Protein AF-A0ABD2NVE6-F1 (afdb_monomer)

Secondary structure (DSSP, 8-state):
-HHHHHHHHTTT-HHHHHHHHHHHHHHHHHHHHHHHHHHHHHHHHHHTTT-HHHHHHHHHHHHT----------B-TTS-B---GGG----

Radius of gyration: 24.0 Å; Cα contacts (8 Å, |Δi|>4): 36; chains: 1; bounding box: 63×33×50 Å

Organism: NCBI:txid559131

Sequence (91 aa):
MQLMNERHLLKNVPDRYKEVDTIIRSKIKEAKVKWTQEQCDKAERLHRPHDLFNFHKKVKEITSTGRKTSITMIKNEQGNPILEPDKLKRI

pLDDT: mean 80.55, std 14.4, range [42.66, 96.12]

Solvent-accessible surface area (backbone atoms only — not comparable to full-atom values): 5510 Å² total; per-residue (Å²): 113,67,66,62,56,50,37,63,73,26,70,90,39,68,67,65,26,50,53,43,50,50,54,51,52,50,52,52,50,51,52,51,52,52,52,51,49,57,51,50,55,53,33,54,60,32,47,71,80,65,37,58,67,63,22,51,52,45,49,41,64,74,68,52,72,71,62,80,72,71,75,78,72,56,54,48,100,86,70,47,73,67,87,62,81,92,71,72,78,84,128

Structure (mmCIF, N/CA/C/O backbone):
data_AF-A0ABD2NVE6-F1
#
_entry.id   AF-A0ABD2NVE6-F1
#
loop_
_atom_site.group_PDB
_atom_site.id
_atom_site.type_symbol
_atom_site.label_atom_id
_atom_site.label_alt_id
_atom_site.label_comp_id
_atom_site.label_asym_id
_atom_site.label_entity_id
_atom_site.label_seq_id
_atom_site.pdbx_PDB_ins_code
_atom_site.Cartn_x
_atom_site.Cartn_y
_atom_site.Cartn_z
_atom_site.occupancy
_atom_site.B_iso_or_equiv
_atom_site.auth_seq_id
_atom_site.auth_comp_id
_atom_site.auth_asym_id
_atom_site.auth_atom_id
_atom_site.pdbx_PDB_model_num
ATOM 1 N N . MET A 1 1 ? -16.111 7.692 1.610 1.00 62.59 1 MET A N 1
ATOM 2 C CA . MET A 1 1 ? -15.916 8.164 3.002 1.00 62.59 1 MET A CA 1
ATOM 3 C C . MET A 1 1 ? -16.819 7.492 4.042 1.00 62.59 1 MET A C 1
ATOM 5 O O . MET A 1 1 ? -16.472 7.551 5.211 1.00 62.59 1 MET A O 1
ATOM 9 N N . GLN A 1 2 ? -17.913 6.816 3.666 1.00 86.31 2 GLN A N 1
ATOM 10 C CA . GLN A 1 2 ? -18.889 6.249 4.617 1.00 86.31 2 GLN A CA 1
ATOM 11 C C . GLN A 1 2 ? -18.278 5.340 5.704 1.00 86.31 2 GLN A C 1
ATOM 13 O O . GLN A 1 2 ? -18.481 5.609 6.881 1.00 86.31 2 GLN A O 1
ATOM 18 N N . LEU A 1 3 ? -17.434 4.368 5.337 1.00 86.50 3 LEU A N 1
ATOM 19 C CA . LEU A 1 3 ? -16.812 3.441 6.301 1.00 86.50 3 LEU A CA 1
ATOM 20 C C . LEU A 1 3 ? -15.895 4.126 7.331 1.00 86.50 3 LEU A C 1
ATOM 22 O O . LEU A 1 3 ? -15.812 3.693 8.475 1.00 86.50 3 LEU A O 1
ATOM 26 N N . MET A 1 4 ? -15.208 5.209 6.950 1.00 87.69 4 MET A N 1
ATOM 27 C CA . MET A 1 4 ? -14.351 5.953 7.884 1.00 87.69 4 MET A CA 1
ATOM 28 C C . MET A 1 4 ? -15.192 6.696 8.926 1.00 87.69 4 MET A C 1
ATOM 30 O O . MET A 1 4 ? -14.865 6.668 10.110 1.00 87.69 4 MET A O 1
ATOM 34 N N . ASN A 1 5 ? -16.301 7.303 8.497 1.00 91.38 5 ASN A N 1
ATOM 35 C CA . ASN A 1 5 ? -17.248 7.961 9.397 1.00 91.38 5 ASN A CA 1
ATOM 36 C C . ASN A 1 5 ? -17.913 6.944 10.333 1.00 91.38 5 ASN A C 1
ATOM 38 O O . ASN A 1 5 ? -18.017 7.180 11.531 1.00 91.38 5 ASN A O 1
ATOM 42 N N . GLU A 1 6 ? -18.284 5.779 9.810 1.00 89.00 6 GLU A N 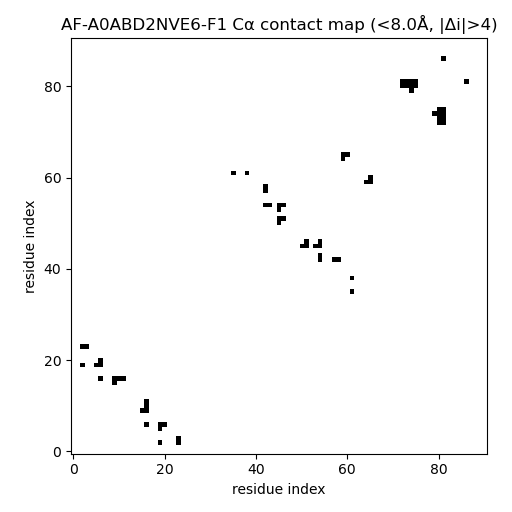1
ATOM 43 C CA . GLU A 1 6 ? -18.857 4.682 10.588 1.00 89.00 6 GLU A CA 1
ATOM 44 C C . GLU A 1 6 ? -17.881 4.163 11.657 1.00 89.00 6 GLU A C 1
ATOM 46 O O . GLU A 1 6 ? -18.237 4.048 12.828 1.00 89.00 6 GLU A O 1
ATOM 51 N N . ARG A 1 7 ? -16.601 3.987 11.307 1.00 90.00 7 ARG A N 1
ATOM 52 C CA . ARG A 1 7 ? -15.539 3.662 12.272 1.00 90.00 7 ARG A CA 1
ATOM 53 C C . ARG A 1 7 ? -15.393 4.719 13.370 1.00 90.00 7 ARG A C 1
ATOM 55 O O . ARG A 1 7 ? -15.129 4.367 14.518 1.00 90.00 7 ARG A O 1
ATOM 62 N N . HIS A 1 8 ? -15.547 6.006 13.043 1.00 89.62 8 HIS A N 1
ATOM 63 C CA . HIS A 1 8 ? -15.500 7.081 14.040 1.00 89.62 8 HIS A CA 1
ATOM 64 C C . HIS A 1 8 ? -16.655 6.999 15.045 1.00 89.62 8 HIS A C 1
ATOM 66 O O . HIS A 1 8 ? -16.423 7.233 16.232 1.00 89.62 8 HIS A O 1
ATOM 72 N N . LEU A 1 9 ? -17.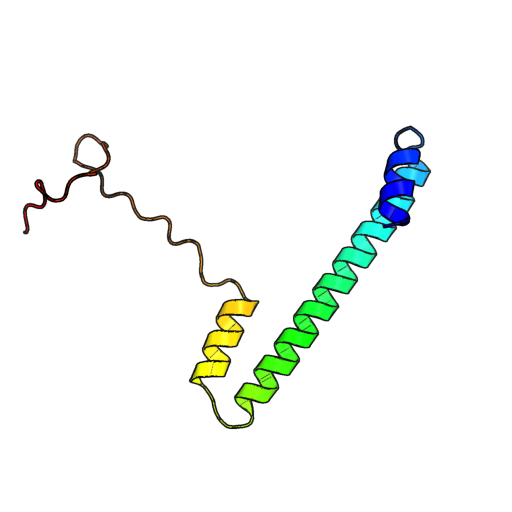856 6.633 14.590 1.00 91.31 9 LEU A N 1
ATOM 73 C CA . LEU A 1 9 ? -19.046 6.480 15.433 1.00 91.31 9 LEU A CA 1
ATOM 74 C C . LEU A 1 9 ? -18.973 5.236 16.333 1.00 91.31 9 LEU A C 1
ATOM 76 O O . LEU A 1 9 ? -19.474 5.249 17.453 1.00 91.31 9 LEU A O 1
ATOM 80 N N . LEU A 1 10 ? -18.299 4.177 15.879 1.00 91.31 10 LEU A N 1
ATOM 81 C CA . LEU A 1 10 ? -18.209 2.892 16.581 1.00 91.31 10 LEU A CA 1
ATOM 82 C C . LEU A 1 10 ? -17.046 2.792 17.581 1.00 91.31 10 LEU A C 1
ATOM 84 O O . LEU A 1 10 ? -16.787 1.707 18.092 1.00 91.31 10 LEU A O 1
ATOM 88 N N . LYS A 1 11 ? -16.347 3.890 17.906 1.00 87.44 11 LYS A N 1
ATOM 89 C CA . LYS A 1 11 ? -15.174 3.884 18.810 1.00 87.44 11 LYS A CA 1
ATOM 90 C C . LYS A 1 11 ? -15.398 3.173 20.151 1.00 87.44 11 LYS A C 1
ATOM 92 O O . LYS A 1 11 ? -14.464 2.577 20.674 1.00 87.44 11 LYS A O 1
ATOM 97 N N . ASN A 1 12 ? -16.618 3.233 20.683 1.00 91.69 12 ASN A N 1
ATOM 98 C CA . ASN A 1 12 ? -16.976 2.649 21.977 1.00 91.69 12 ASN A CA 1
ATOM 99 C C . ASN A 1 12 ? -17.627 1.259 21.860 1.00 91.69 12 ASN A C 1
ATOM 101 O O . ASN A 1 12 ? -18.066 0.711 22.864 1.00 91.69 12 ASN A O 1
ATOM 105 N N 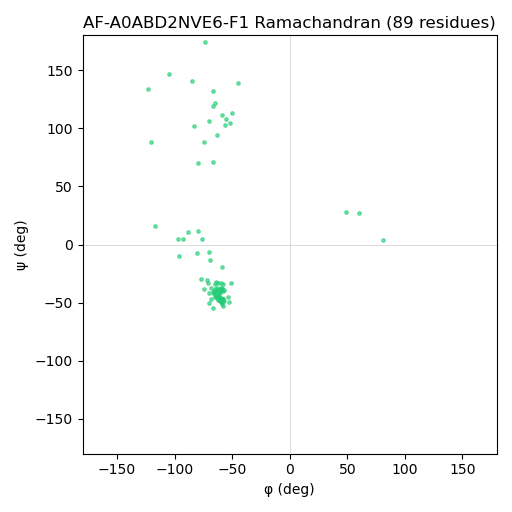. VAL A 1 13 ? -17.709 0.689 20.651 1.00 93.62 13 VAL A N 1
ATOM 106 C CA . VAL A 1 13 ? -18.277 -0.641 20.385 1.00 93.62 13 VAL A CA 1
ATOM 107 C C . VAL A 1 13 ? -17.183 -1.512 19.752 1.00 93.62 13 VAL A C 1
ATOM 109 O O . VAL A 1 13 ? -17.052 -1.536 18.525 1.00 93.62 13 VAL A O 1
ATOM 112 N N . PRO A 1 14 ? -16.363 -2.206 20.567 1.00 89.25 14 PRO A N 1
ATOM 113 C CA . PRO A 1 14 ? -15.111 -2.816 20.114 1.00 89.25 14 PRO A CA 1
ATOM 114 C C . PRO A 1 14 ? -15.271 -3.820 18.969 1.00 89.25 14 PRO A C 1
ATOM 116 O O . PRO A 1 14 ? -14.452 -3.827 18.050 1.00 89.25 14 PRO A O 1
ATOM 119 N N . ASP A 1 15 ? -16.319 -4.643 18.998 1.00 93.06 15 ASP A N 1
ATOM 120 C CA . ASP A 1 15 ? -16.519 -5.700 18.001 1.00 93.06 15 ASP A CA 1
ATOM 121 C C . ASP A 1 15 ? -16.877 -5.114 16.634 1.00 93.06 15 ASP A C 1
ATOM 123 O O . ASP A 1 15 ? -16.185 -5.359 15.645 1.00 93.06 15 ASP A O 1
ATOM 127 N N . ARG A 1 16 ? -17.862 -4.211 16.593 1.00 90.31 16 ARG A N 1
ATOM 128 C CA . ARG A 1 16 ? -18.251 -3.517 15.355 1.00 90.31 16 ARG A CA 1
ATOM 129 C C . ARG A 1 16 ? -17.145 -2.607 14.823 1.00 90.31 16 ARG A C 1
ATOM 131 O O . ARG A 1 16 ? -16.970 -2.479 13.615 1.00 90.31 16 ARG A O 1
ATOM 138 N N . TYR A 1 17 ? -16.357 -1.997 15.708 1.00 94.00 17 TYR A N 1
ATOM 139 C CA . TYR A 1 17 ? -15.186 -1.222 15.302 1.00 94.00 17 TYR A CA 1
ATOM 140 C C . TYR A 1 17 ? -14.168 -2.089 14.555 1.00 94.00 17 TYR A C 1
ATOM 142 O O . TYR A 1 17 ? -13.668 -1.681 13.505 1.00 94.00 17 TYR A O 1
ATOM 150 N N . LYS A 1 18 ? -13.865 -3.287 15.075 1.00 93.75 18 LYS A N 1
ATOM 151 C CA . LYS A 1 18 ? -12.933 -4.229 14.438 1.00 93.75 18 LYS A CA 1
ATOM 152 C C . LYS A 1 18 ? -13.448 -4.707 13.085 1.00 93.75 18 LYS A C 1
ATOM 154 O O . LYS A 1 18 ? -12.657 -4.791 12.145 1.00 93.75 18 LYS A O 1
ATOM 159 N N . GLU A 1 19 ? -14.743 -4.986 12.969 1.00 94.44 19 GLU A N 1
ATOM 160 C CA . GLU A 1 19 ? -15.374 -5.365 11.699 1.00 94.44 19 GLU A CA 1
ATOM 161 C C . GLU A 1 19 ? -15.186 -4.271 10.640 1.00 94.44 19 GLU A C 1
ATOM 163 O O . GLU A 1 19 ? -14.646 -4.528 9.561 1.00 94.44 19 GLU A O 1
ATOM 168 N N . VAL A 1 20 ? -15.527 -3.022 10.971 1.00 93.81 20 VAL A N 1
ATOM 169 C CA . VAL A 1 20 ? -15.384 -1.896 10.038 1.00 93.81 20 VAL A CA 1
ATOM 170 C C . VAL A 1 20 ? -13.912 -1.609 9.717 1.00 93.81 20 VAL A C 1
ATOM 172 O O . VAL A 1 20 ? -13.571 -1.381 8.555 1.00 93.81 20 VAL A O 1
ATOM 175 N N . ASP A 1 21 ? -13.006 -1.683 10.699 1.00 93.94 21 ASP A N 1
ATOM 176 C CA . ASP A 1 21 ? -11.556 -1.545 10.477 1.00 93.94 21 ASP A CA 1
ATOM 177 C C . ASP A 1 21 ? -11.027 -2.638 9.532 1.00 93.94 21 ASP A C 1
ATOM 179 O O . ASP A 1 21 ? -10.223 -2.356 8.641 1.00 93.94 21 ASP A O 1
ATOM 183 N N . THR A 1 22 ? -11.534 -3.867 9.654 1.00 95.38 22 THR A N 1
ATOM 184 C CA . THR A 1 22 ? -11.177 -4.994 8.779 1.00 95.38 22 THR A CA 1
ATOM 185 C C . THR A 1 22 ? -11.616 -4.733 7.342 1.00 95.38 22 THR A C 1
ATOM 187 O O . THR A 1 22 ? -10.820 -4.893 6.412 1.00 95.38 22 THR A O 1
ATOM 190 N N . ILE A 1 23 ? -12.844 -4.250 7.145 1.00 95.56 23 ILE A N 1
ATOM 191 C CA . ILE A 1 23 ? -13.364 -3.891 5.819 1.00 95.56 23 ILE A CA 1
ATOM 192 C C . ILE A 1 23 ? -12.533 -2.758 5.206 1.00 95.56 23 ILE A C 1
ATOM 194 O O . ILE A 1 23 ? -12.145 -2.831 4.037 1.00 95.56 23 ILE A O 1
ATOM 198 N N . ILE A 1 24 ? -12.213 -1.723 5.988 1.00 94.62 24 ILE A N 1
ATOM 199 C CA . ILE A 1 24 ? -11.375 -0.604 5.541 1.00 94.62 24 ILE A CA 1
ATOM 200 C C . ILE A 1 24 ? -10.001 -1.105 5.092 1.00 94.62 24 ILE A C 1
ATOM 202 O O . ILE A 1 24 ? -9.555 -0.768 3.994 1.00 94.62 24 ILE A O 1
ATOM 206 N N . ARG A 1 25 ? -9.334 -1.935 5.902 1.00 94.62 25 ARG A N 1
ATOM 207 C CA . ARG A 1 25 ? -8.027 -2.511 5.555 1.00 94.62 25 ARG A CA 1
ATOM 208 C C . ARG A 1 25 ? -8.099 -3.363 4.294 1.00 94.62 25 ARG A C 1
ATOM 210 O O . ARG A 1 25 ? -7.202 -3.264 3.458 1.00 94.62 25 ARG A O 1
ATOM 217 N N . SER A 1 26 ? -9.161 -4.152 4.140 1.00 96.12 26 SER A N 1
ATOM 218 C CA . SER A 1 26 ? -9.400 -4.954 2.940 1.00 96.12 26 SER A CA 1
ATOM 219 C C . SER A 1 26 ? -9.500 -4.071 1.692 1.00 96.12 26 SER A C 1
ATOM 221 O O . SER A 1 26 ? -8.750 -4.268 0.739 1.00 96.12 26 SER A O 1
ATOM 223 N N . LYS A 1 27 ? -10.306 -3.001 1.736 1.00 95.31 27 LYS A N 1
ATOM 224 C CA . LYS A 1 27 ? -10.428 -2.041 0.624 1.00 95.31 27 LYS A CA 1
ATOM 225 C C . LYS A 1 27 ? -9.126 -1.297 0.329 1.00 95.31 27 LYS A C 1
ATOM 227 O O . LYS A 1 27 ? -8.803 -1.062 -0.830 1.00 95.31 27 LYS A O 1
ATOM 232 N N . ILE A 1 28 ? -8.348 -0.945 1.356 1.00 94.25 28 ILE A N 1
ATOM 233 C CA . ILE A 1 28 ? -7.011 -0.358 1.167 1.00 94.25 28 ILE A CA 1
ATOM 234 C C . ILE A 1 28 ? -6.092 -1.350 0.448 1.00 94.25 28 ILE A C 1
ATOM 236 O O . ILE A 1 28 ? -5.350 -0.957 -0.451 1.00 94.25 28 ILE A O 1
ATOM 240 N N . LYS A 1 29 ? -6.123 -2.630 0.836 1.00 95.00 29 LYS A N 1
ATOM 241 C CA . LYS A 1 29 ? -5.331 -3.680 0.189 1.00 95.00 29 LYS A CA 1
ATOM 242 C C . LYS A 1 29 ? -5.738 -3.846 -1.274 1.00 95.00 29 LYS A C 1
ATOM 244 O O . LYS A 1 29 ? -4.863 -3.839 -2.131 1.00 95.00 29 LYS A O 1
ATOM 249 N N . GLU A 1 30 ? -7.033 -3.933 -1.556 1.00 95.62 3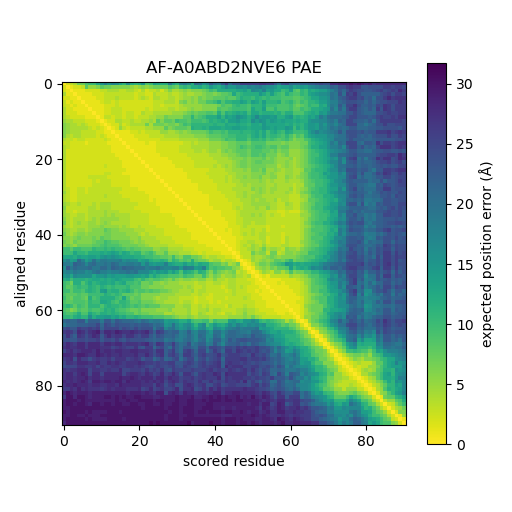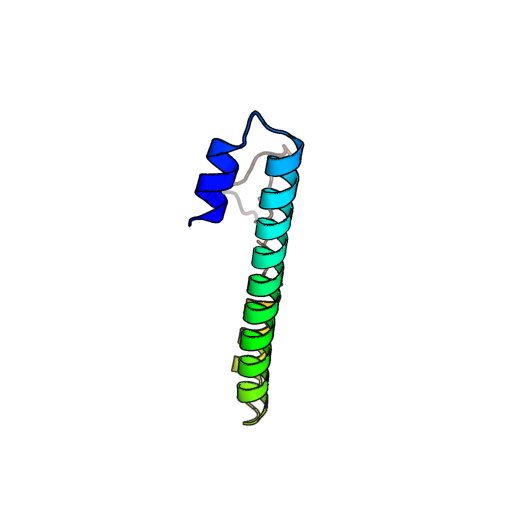0 GLU A N 1
ATOM 250 C CA . GLU A 1 30 ? -7.571 -4.017 -2.917 1.00 95.62 30 GLU A CA 1
ATOM 251 C C . GLU A 1 30 ? -7.125 -2.824 -3.770 1.00 95.62 30 GLU A C 1
ATOM 253 O O . GLU A 1 30 ? -6.575 -3.007 -4.853 1.00 95.62 30 GLU A O 1
ATOM 258 N N . ALA A 1 31 ? -7.270 -1.602 -3.251 1.00 94.62 31 ALA A N 1
ATOM 259 C CA . ALA A 1 31 ? -6.852 -0.392 -3.950 1.00 94.62 31 ALA A CA 1
ATOM 260 C C . ALA A 1 31 ? -5.345 -0.384 -4.253 1.00 94.62 31 ALA A C 1
ATOM 262 O O . ALA A 1 31 ? -4.945 -0.013 -5.356 1.00 94.62 31 ALA A O 1
ATOM 263 N N . LYS A 1 32 ? -4.507 -0.829 -3.306 1.00 91.31 32 LYS A N 1
ATOM 264 C CA . LYS A 1 32 ? -3.058 -0.969 -3.518 1.00 91.31 32 LYS A CA 1
ATOM 265 C C . LYS A 1 32 ? -2.744 -1.985 -4.611 1.00 91.31 32 LYS A C 1
ATOM 267 O O . LYS A 1 32 ? -1.947 -1.684 -5.489 1.00 91.31 32 LYS A O 1
ATOM 272 N N . VAL A 1 33 ? -3.374 -3.159 -4.571 1.00 93.50 33 VAL A N 1
ATOM 273 C CA . VAL A 1 33 ? -3.181 -4.211 -5.582 1.00 93.50 33 VAL A CA 1
ATOM 274 C C . VAL A 1 33 ? -3.591 -3.707 -6.961 1.00 93.50 33 VAL A C 1
ATOM 276 O O . VAL A 1 33 ? -2.813 -3.828 -7.904 1.00 93.50 33 VAL A O 1
ATOM 279 N N . LYS A 1 34 ? -4.767 -3.081 -7.067 1.00 95.62 34 LYS A N 1
ATOM 280 C CA . LYS A 1 34 ? -5.264 -2.509 -8.320 1.00 95.62 34 LYS A CA 1
ATOM 281 C C . LYS A 1 34 ? -4.306 -1.460 -8.876 1.00 95.62 34 LYS A C 1
ATOM 283 O O . LYS A 1 34 ? -3.945 -1.522 -10.045 1.00 95.62 34 LYS A O 1
ATOM 288 N N . TRP A 1 35 ? -3.853 -0.534 -8.032 1.00 93.56 35 TRP A N 1
ATOM 289 C CA . TRP A 1 35 ? -2.884 0.476 -8.440 1.00 93.56 35 TRP A CA 1
ATOM 290 C C . TRP A 1 35 ? -1.584 -0.158 -8.945 1.00 93.56 35 TRP A C 1
ATOM 292 O O . TRP A 1 35 ? -1.110 0.220 -10.013 1.00 93.56 35 TRP A O 1
ATOM 302 N N . THR A 1 36 ? -1.030 -1.138 -8.224 1.00 89.75 36 THR A N 1
ATOM 303 C CA . THR A 1 36 ? 0.197 -1.833 -8.639 1.00 89.75 36 THR A CA 1
ATOM 304 C C . THR A 1 36 ? 0.015 -2.518 -9.989 1.00 89.75 36 THR A C 1
ATOM 306 O O . THR A 1 36 ? 0.860 -2.340 -10.862 1.00 89.75 36 THR A O 1
ATOM 309 N N . GLN A 1 37 ? -1.099 -3.227 -10.193 1.00 93.75 37 GLN A N 1
ATOM 310 C CA . GLN A 1 37 ? -1.405 -3.880 -11.466 1.00 93.75 37 GLN A CA 1
ATOM 311 C C . GLN A 1 37 ? -1.451 -2.866 -12.615 1.00 93.75 37 GLN A C 1
ATOM 313 O O . GLN A 1 37 ? -0.762 -3.034 -13.615 1.00 93.75 37 GLN A O 1
ATOM 318 N N . GLU A 1 38 ? -2.173 -1.756 -12.439 1.00 93.44 38 GLU A N 1
ATOM 319 C CA . GLU A 1 38 ? -2.246 -0.693 -13.448 1.00 93.44 38 GLU A CA 1
ATOM 320 C C . GLU A 1 38 ? -0.872 -0.090 -13.775 1.00 93.44 38 GLU A C 1
ATOM 322 O O . GLU A 1 38 ? -0.639 0.359 -14.901 1.00 93.44 38 GLU A O 1
ATOM 327 N N . GLN A 1 39 ? 0.041 -0.018 -12.802 1.00 90.38 39 GLN A N 1
ATOM 328 C CA . GLN A 1 39 ? 1.398 0.448 -13.068 1.00 90.38 39 GLN A CA 1
ATOM 329 C C . GLN A 1 39 ? 2.244 -0.594 -13.812 1.00 90.38 39 GLN A C 1
ATOM 331 O O . GLN A 1 39 ? 3.005 -0.202 -14.699 1.00 90.38 39 GLN A O 1
ATOM 336 N N . CYS A 1 40 ? 2.103 -1.884 -13.495 1.00 90.06 40 CYS A N 1
ATOM 337 C CA . CYS A 1 40 ? 2.758 -2.971 -14.226 1.00 90.06 40 CYS A CA 1
ATOM 338 C C . CYS A 1 40 ? 2.318 -2.986 -15.694 1.00 90.06 40 CYS A C 1
ATOM 340 O O . CYS A 1 40 ? 3.168 -2.928 -16.580 1.00 90.06 40 CYS A O 1
ATOM 342 N N . ASP A 1 41 ? 1.010 -2.908 -15.954 1.00 91.94 41 ASP A N 1
ATOM 343 C CA . ASP A 1 41 ? 0.461 -2.868 -17.314 1.00 91.94 41 ASP A CA 1
ATOM 344 C C . ASP A 1 41 ? 1.030 -1.686 -18.122 1.00 91.94 41 ASP A C 1
ATOM 346 O O . ASP A 1 41 ? 1.323 -1.793 -19.315 1.00 91.94 41 ASP A O 1
ATOM 350 N N . LYS A 1 42 ? 1.210 -0.522 -17.480 1.00 88.50 42 LYS A N 1
ATOM 351 C CA . LYS A 1 42 ? 1.839 0.652 -18.110 1.00 88.50 42 LYS A CA 1
ATOM 352 C C . LYS A 1 42 ? 3.311 0.409 -18.428 1.00 88.50 42 LYS A C 1
ATOM 354 O O . LYS A 1 42 ? 3.764 0.829 -19.489 1.00 88.50 42 LYS A O 1
ATOM 359 N N . ALA A 1 43 ? 4.050 -0.242 -17.534 1.00 87.56 43 ALA A N 1
ATOM 360 C CA . ALA A 1 43 ? 5.450 -0.572 -17.767 1.00 87.56 43 ALA A CA 1
ATOM 361 C C . ALA A 1 43 ? 5.592 -1.567 -18.933 1.00 87.56 43 ALA A C 1
ATOM 363 O O . ALA A 1 43 ? 6.374 -1.327 -19.848 1.00 87.56 43 ALA A O 1
ATOM 364 N N . GLU A 1 44 ? 4.775 -2.617 -18.986 1.00 88.75 44 GLU A N 1
ATOM 365 C CA . GLU A 1 44 ? 4.788 -3.594 -20.085 1.00 88.75 44 GLU A CA 1
ATOM 366 C C . GLU A 1 44 ? 4.499 -2.954 -21.451 1.00 88.75 44 GLU A C 1
ATOM 368 O O . GLU A 1 44 ? 5.138 -3.283 -22.455 1.00 88.75 44 GLU A O 1
ATOM 373 N N . ARG A 1 45 ? 3.597 -1.966 -21.497 1.00 88.75 45 ARG A N 1
ATOM 374 C CA . ARG A 1 45 ? 3.342 -1.183 -22.717 1.00 88.75 45 ARG A CA 1
ATOM 375 C C . ARG A 1 45 ? 4.551 -0.368 -23.176 1.00 88.75 45 ARG A C 1
ATOM 377 O O . ARG A 1 45 ? 4.702 -0.202 -24.380 1.00 88.75 45 ARG A O 1
ATOM 384 N N . LEU A 1 46 ? 5.391 0.119 -22.258 1.00 80.81 46 LEU A N 1
ATOM 385 C CA . LEU A 1 46 ? 6.651 0.814 -22.573 1.00 80.81 46 LEU A CA 1
ATOM 386 C C . LEU A 1 46 ? 7.759 -0.163 -22.990 1.00 80.81 46 LEU A C 1
ATOM 388 O O . LEU A 1 46 ? 8.604 0.174 -23.813 1.00 80.81 46 LEU A O 1
ATOM 392 N N . HIS A 1 47 ? 7.730 -1.395 -22.480 1.00 78.94 47 HIS A N 1
ATOM 393 C CA . HIS A 1 47 ? 8.664 -2.442 -22.888 1.00 78.94 47 HIS A CA 1
ATOM 394 C C . HIS A 1 47 ? 8.429 -2.896 -24.341 1.00 78.94 47 HIS A C 1
ATOM 396 O O . HIS A 1 47 ? 9.379 -3.130 -25.084 1.00 78.94 47 HIS A O 1
ATOM 402 N N . ARG A 1 48 ? 7.164 -2.974 -24.779 1.00 77.94 48 AR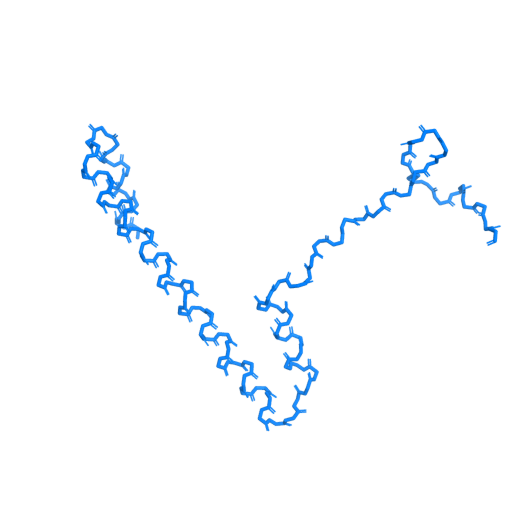G A N 1
ATOM 403 C CA . ARG A 1 48 ? 6.777 -3.426 -26.130 1.00 77.94 48 ARG A CA 1
ATOM 404 C C . ARG A 1 48 ? 7.473 -2.679 -27.291 1.00 77.94 48 ARG A C 1
ATOM 406 O O . ARG A 1 48 ? 7.935 -3.360 -28.205 1.00 77.94 48 ARG A O 1
ATOM 413 N N . PRO A 1 49 ? 7.593 -1.337 -27.296 1.00 82.06 49 PRO A N 1
ATOM 414 C CA . PRO A 1 49 ? 8.340 -0.598 -28.318 1.00 82.06 49 PRO A CA 1
ATOM 415 C C . PRO A 1 49 ? 9.870 -0.585 -28.116 1.00 82.06 49 PRO A C 1
ATOM 417 O O . PRO A 1 49 ? 10.540 0.188 -28.790 1.00 82.06 49 PRO A O 1
ATOM 420 N N . HIS A 1 50 ? 10.438 -1.405 -27.218 1.00 79.44 50 HIS A N 1
ATOM 421 C CA . HIS A 1 50 ? 11.858 -1.364 -26.819 1.00 79.44 50 HIS A CA 1
ATOM 422 C C . HIS A 1 50 ? 12.302 -0.028 -26.200 1.00 79.44 50 HIS A C 1
ATOM 424 O O . HIS A 1 50 ? 13.485 0.320 -26.213 1.00 79.44 50 HIS A O 1
ATOM 430 N N . ASP A 1 51 ? 11.374 0.712 -25.589 1.00 81.31 51 ASP A N 1
ATOM 431 C CA . ASP A 1 51 ? 11.691 1.934 -24.852 1.00 81.31 51 ASP A CA 1
ATOM 432 C C . ASP A 1 51 ? 12.240 1.594 -23.456 1.00 81.31 51 ASP A C 1
ATOM 434 O O . ASP A 1 51 ? 11.600 1.764 -22.413 1.00 81.31 51 ASP A O 1
ATOM 438 N N . LEU A 1 52 ? 13.461 1.056 -23.453 1.00 81.81 52 LEU A N 1
ATOM 439 C CA . LEU A 1 52 ? 14.188 0.619 -22.262 1.00 81.81 52 LEU A CA 1
ATOM 440 C C . LEU A 1 52 ? 14.388 1.758 -21.254 1.00 81.81 52 LEU A C 1
ATOM 442 O O . LEU A 1 52 ? 14.355 1.522 -20.044 1.00 81.81 52 LEU A O 1
ATOM 446 N N . PHE A 1 53 ? 14.565 2.992 -21.734 1.00 85.81 53 PHE A N 1
ATOM 447 C CA . PHE A 1 53 ? 14.760 4.158 -20.877 1.00 85.81 53 PHE A CA 1
ATOM 448 C C . PHE A 1 53 ? 13.499 4.471 -20.069 1.00 85.81 53 PHE A C 1
ATOM 450 O O . PHE A 1 53 ? 13.554 4.530 -18.834 1.00 85.81 53 PHE A O 1
ATOM 457 N N . ASN A 1 54 ? 12.355 4.635 -20.741 1.00 83.25 54 ASN A N 1
ATOM 458 C CA . ASN A 1 54 ? 11.109 4.961 -20.054 1.00 83.25 54 ASN A CA 1
ATOM 459 C C . ASN A 1 54 ? 10.580 3.776 -19.244 1.00 83.25 54 ASN A C 1
ATOM 461 O O . ASN A 1 54 ? 10.051 3.987 -18.152 1.00 83.25 54 ASN A O 1
ATOM 465 N N . PHE A 1 55 ? 10.793 2.540 -19.701 1.00 87.00 55 PHE A N 1
ATOM 466 C CA . PHE A 1 55 ? 10.509 1.343 -18.912 1.00 87.00 55 PHE A CA 1
ATOM 467 C C . PHE A 1 55 ? 11.278 1.344 -17.585 1.00 87.00 55 PHE A C 1
ATOM 469 O O . PHE A 1 55 ? 10.674 1.258 -16.516 1.00 87.00 55 PHE A O 1
ATOM 476 N N . HIS A 1 56 ? 12.600 1.521 -17.623 1.00 85.25 56 HIS A N 1
ATOM 477 C CA . HIS A 1 56 ? 13.429 1.536 -16.419 1.00 85.25 56 HIS A CA 1
ATOM 478 C C . HIS A 1 56 ? 13.085 2.703 -15.479 1.00 85.25 56 HIS A C 1
ATOM 480 O O . HIS A 1 56 ? 13.026 2.519 -14.259 1.00 85.25 56 HIS A O 1
ATOM 486 N N . LYS A 1 57 ? 12.796 3.893 -16.027 1.00 86.38 57 LYS A N 1
ATOM 487 C CA . LYS A 1 57 ? 12.285 5.030 -15.247 1.00 86.38 57 LYS A CA 1
ATOM 488 C C . LYS A 1 57 ? 10.978 4.662 -14.541 1.00 86.38 57 LYS A C 1
ATOM 490 O O . LYS A 1 57 ? 10.851 4.891 -13.339 1.00 86.38 57 LYS A O 1
ATOM 495 N N . LYS A 1 58 ? 10.044 4.035 -15.260 1.00 85.75 58 LYS A N 1
ATOM 496 C CA . LYS A 1 58 ? 8.743 3.642 -14.721 1.00 85.75 58 LYS A CA 1
ATOM 497 C C . LYS A 1 58 ? 8.861 2.573 -13.638 1.00 85.75 58 LYS A C 1
ATOM 499 O O . LYS A 1 58 ? 8.229 2.700 -12.595 1.00 85.75 58 LYS A O 1
ATOM 504 N N . VAL A 1 59 ? 9.715 1.570 -13.836 1.00 86.56 59 VAL A N 1
ATOM 505 C CA . VAL A 1 59 ? 10.009 0.546 -12.822 1.00 86.56 59 VAL A CA 1
ATOM 506 C C . VAL A 1 59 ? 10.548 1.195 -11.547 1.00 86.56 59 VAL A C 1
ATOM 508 O O . VAL A 1 59 ? 10.029 0.914 -10.470 1.00 86.56 59 VAL A O 1
ATOM 511 N N . LYS A 1 60 ? 11.505 2.129 -11.654 1.00 85.00 60 LYS A N 1
ATOM 512 C CA . LYS A 1 60 ? 12.041 2.864 -10.494 1.00 85.00 60 LYS A CA 1
ATOM 513 C C . LYS A 1 60 ? 10.980 3.659 -9.731 1.00 85.00 60 LYS A C 1
ATOM 515 O O . LYS A 1 60 ? 11.042 3.710 -8.502 1.00 85.00 60 LYS A O 1
ATOM 520 N N . GLU A 1 61 ? 10.032 4.279 -10.435 1.00 85.00 61 GLU A N 1
ATOM 521 C CA . GLU A 1 61 ? 8.906 4.994 -9.816 1.00 85.00 61 GLU A CA 1
ATOM 522 C C . GLU A 1 61 ? 8.004 4.040 -9.017 1.00 85.00 61 GLU A C 1
ATOM 524 O O . GLU A 1 61 ? 7.629 4.349 -7.888 1.00 85.00 61 GLU A O 1
ATOM 529 N N . ILE A 1 62 ? 7.688 2.866 -9.576 1.00 85.75 62 ILE A N 1
ATOM 530 C CA . ILE A 1 62 ? 6.800 1.872 -8.951 1.00 85.75 62 ILE A CA 1
ATOM 531 C C . ILE A 1 62 ? 7.447 1.260 -7.711 1.00 85.75 62 ILE A C 1
ATOM 533 O O . ILE A 1 62 ? 6.816 1.153 -6.660 1.00 85.75 62 ILE A O 1
ATOM 537 N N . THR A 1 63 ? 8.714 0.861 -7.817 1.00 82.69 63 THR A N 1
ATOM 538 C CA . THR A 1 63 ? 9.411 0.138 -6.748 1.00 82.69 63 THR A CA 1
ATOM 539 C C . THR A 1 63 ? 9.932 1.056 -5.646 1.00 82.69 63 THR A C 1
ATOM 541 O O . THR A 1 63 ? 10.427 0.563 -4.634 1.00 82.69 63 THR A O 1
ATOM 544 N N . SER A 1 64 ? 9.847 2.384 -5.821 1.00 67.06 64 SER A N 1
ATOM 545 C CA . SER A 1 64 ? 10.407 3.377 -4.891 1.00 67.06 64 SER A CA 1
ATOM 546 C C . SER A 1 64 ? 11.870 3.086 -4.515 1.00 67.06 64 SER A C 1
ATOM 548 O O . SER A 1 64 ? 12.340 3.463 -3.442 1.00 67.06 64 SER A O 1
ATOM 550 N N . THR A 1 65 ? 12.627 2.429 -5.408 1.00 59.81 65 THR A N 1
ATOM 551 C CA . THR A 1 65 ? 14.047 2.098 -5.180 1.00 59.81 65 THR A CA 1
ATOM 552 C C . THR A 1 65 ? 14.932 3.348 -5.204 1.00 59.81 65 THR A C 1
ATOM 554 O O . THR A 1 65 ? 16.105 3.291 -4.840 1.00 59.81 65 THR A O 1
ATOM 557 N N . GLY A 1 66 ? 14.365 4.508 -5.548 1.00 56.44 66 GLY A N 1
ATOM 558 C CA . GLY A 1 66 ? 14.883 5.803 -5.127 1.00 56.44 66 GLY A CA 1
ATOM 559 C C . GLY A 1 66 ? 14.737 5.957 -3.615 1.00 56.44 66 GLY A C 1
ATOM 560 O O . GLY A 1 66 ? 13.901 6.725 -3.143 1.00 56.44 66 GLY A O 1
ATOM 561 N N . ARG A 1 67 ? 15.541 5.215 -2.840 1.00 56.34 67 ARG A N 1
ATOM 562 C CA . ARG A 1 67 ? 15.774 5.524 -1.427 1.00 56.34 67 ARG A CA 1
ATOM 563 C C . ARG A 1 67 ? 16.026 7.025 -1.339 1.00 56.34 67 ARG A C 1
ATOM 565 O O . ARG A 1 67 ? 16.763 7.564 -2.164 1.00 56.34 67 ARG A O 1
ATOM 572 N N . LYS A 1 68 ? 15.471 7.681 -0.316 1.00 59.03 68 LYS A N 1
ATOM 573 C CA . LYS A 1 68 ? 16.044 8.943 0.152 1.00 59.03 68 LYS A CA 1
ATOM 574 C C . LYS A 1 68 ? 17.515 8.627 0.384 1.00 59.03 68 LYS A C 1
ATOM 576 O O . LYS A 1 68 ? 17.832 7.909 1.331 1.00 59.03 68 LYS A O 1
ATOM 581 N N . THR A 1 69 ? 18.398 9.061 -0.509 1.00 57.06 69 THR A N 1
ATOM 582 C CA . THR A 1 69 ? 19.806 9.172 -0.170 1.00 57.06 69 THR A CA 1
ATOM 583 C C . THR A 1 69 ? 19.788 10.068 1.047 1.00 57.06 69 THR A C 1
ATOM 585 O O . THR A 1 69 ? 19.497 11.259 0.939 1.00 57.06 69 THR A O 1
ATOM 588 N N . SER A 1 70 ? 19.958 9.471 2.229 1.00 58.31 70 SER A N 1
ATOM 589 C CA . SER A 1 70 ? 20.391 10.234 3.383 1.00 58.31 70 SER A CA 1
ATOM 590 C C . SER A 1 70 ? 21.604 10.968 2.850 1.00 58.31 70 SER A C 1
ATOM 592 O O . SER A 1 70 ? 22.562 10.340 2.401 1.00 58.31 70 SER A O 1
ATOM 594 N N . ILE A 1 71 ? 21.489 12.291 2.754 1.00 62.59 71 ILE A N 1
ATOM 595 C CA . ILE A 1 71 ? 22.639 13.133 2.494 1.00 62.59 71 ILE A CA 1
ATOM 596 C C . ILE A 1 71 ? 23.589 12.738 3.616 1.00 62.59 71 ILE A C 1
ATOM 598 O O . ILE A 1 71 ? 23.279 12.945 4.792 1.00 62.59 71 ILE A O 1
ATOM 602 N N . THR A 1 72 ? 24.652 12.015 3.276 1.00 62.66 72 THR A N 1
ATOM 603 C CA . THR A 1 72 ? 25.723 11.702 4.209 1.00 62.66 72 THR A CA 1
ATOM 604 C C . THR A 1 72 ? 26.312 13.047 4.570 1.00 62.66 72 THR A C 1
ATOM 606 O O . THR A 1 72 ? 27.079 13.630 3.810 1.00 62.66 72 THR A O 1
ATOM 609 N N . MET A 1 73 ? 25.824 13.596 5.677 1.00 66.00 73 MET A N 1
ATOM 610 C CA . MET A 1 73 ? 26.266 14.862 6.218 1.00 66.00 73 MET A CA 1
ATOM 611 C C . MET A 1 73 ? 27.759 14.715 6.487 1.00 66.00 73 MET A C 1
ATOM 613 O O . MET A 1 73 ? 28.153 13.902 7.325 1.00 66.00 73 MET A O 1
ATOM 617 N N . ILE A 1 74 ? 28.581 15.429 5.720 1.00 70.94 74 ILE A N 1
ATOM 618 C CA . ILE A 1 74 ? 30.029 15.409 5.898 1.00 70.94 74 ILE A CA 1
ATOM 619 C C . ILE A 1 74 ? 30.299 16.052 7.259 1.00 70.94 74 ILE A C 1
ATOM 621 O O . ILE A 1 74 ? 29.896 17.191 7.511 1.00 70.94 74 ILE A O 1
ATOM 625 N N . LYS A 1 75 ? 30.909 15.286 8.163 1.00 70.81 75 LYS A N 1
ATOM 626 C CA . LYS A 1 75 ? 31.262 15.723 9.515 1.00 70.81 75 LYS A CA 1
ATOM 627 C C . LYS A 1 75 ? 32.760 15.986 9.581 1.00 70.81 75 LYS A C 1
ATOM 629 O O . LYS A 1 75 ? 33.532 15.298 8.919 1.00 70.81 75 LYS A O 1
ATOM 634 N N . ASN A 1 76 ? 33.166 16.963 10.382 1.00 72.25 76 ASN A N 1
ATOM 635 C CA . ASN A 1 76 ? 34.572 17.126 10.743 1.00 72.25 76 ASN A CA 1
ATOM 636 C C . ASN A 1 76 ? 35.009 16.044 11.757 1.00 72.25 76 ASN A C 1
ATOM 638 O O . ASN A 1 76 ? 34.180 15.286 12.263 1.00 72.25 76 ASN A O 1
ATOM 642 N N . GLU A 1 77 ? 36.300 15.995 12.094 1.00 72.88 77 GLU A N 1
ATOM 643 C CA . GLU A 1 77 ? 36.863 15.044 13.076 1.00 72.88 77 GLU A CA 1
ATOM 644 C C . GLU A 1 77 ? 36.230 15.156 14.478 1.00 72.88 77 GLU A C 1
ATOM 646 O O . GLU A 1 77 ? 36.279 14.216 15.263 1.00 72.88 77 GLU A O 1
ATOM 651 N N . GLN A 1 78 ? 35.580 16.284 14.778 1.00 69.38 78 GLN A N 1
ATOM 652 C CA . GLN A 1 78 ? 34.861 16.536 16.031 1.00 69.38 78 GLN A CA 1
ATOM 653 C C . GLN A 1 78 ? 33.364 16.179 15.950 1.00 69.38 78 GLN A C 1
ATOM 655 O O . GLN A 1 78 ? 32.613 16.437 16.887 1.00 69.38 78 GLN A O 1
ATOM 660 N N . GLY A 1 79 ? 32.904 15.599 14.836 1.00 66.38 79 GLY A N 1
ATOM 661 C CA . GLY A 1 79 ? 31.524 15.149 14.647 1.00 66.38 79 GLY A CA 1
ATOM 662 C C . GLY A 1 79 ? 30.517 16.239 14.255 1.00 66.38 79 GLY A C 1
ATOM 663 O O . GLY A 1 79 ? 29.332 15.928 14.110 1.00 66.38 79 GLY A O 1
ATOM 664 N N . ASN A 1 80 ? 30.961 17.480 14.033 1.00 73.31 80 ASN A N 1
ATOM 665 C CA . ASN A 1 80 ? 30.106 18.609 13.658 1.00 73.31 80 ASN A CA 1
ATOM 666 C C . ASN A 1 80 ? 29.863 18.660 12.136 1.00 73.31 80 ASN A C 1
ATOM 668 O O . ASN A 1 80 ? 30.794 18.407 11.364 1.00 73.31 80 ASN A O 1
ATOM 672 N N . PRO A 1 81 ? 28.640 18.999 11.684 1.00 68.50 81 PRO A N 1
ATOM 673 C CA . PRO A 1 81 ? 28.309 19.105 10.264 1.00 68.50 81 PRO A CA 1
ATOM 674 C C . PRO A 1 81 ? 29.044 20.256 9.573 1.00 68.50 81 PRO A C 1
ATOM 676 O O . PRO A 1 81 ? 29.041 21.385 10.061 1.00 68.50 81 PRO A O 1
ATOM 679 N N . ILE A 1 82 ? 29.643 19.981 8.414 1.00 69.38 82 ILE A N 1
ATOM 680 C CA . ILE A 1 82 ? 30.278 21.002 7.574 1.00 69.38 82 ILE A CA 1
ATOM 681 C C . ILE A 1 82 ? 29.186 21.662 6.724 1.00 69.38 82 ILE A C 1
ATOM 683 O O . ILE A 1 82 ? 28.702 21.076 5.758 1.00 69.38 82 ILE A O 1
ATOM 687 N N . LEU A 1 83 ? 28.768 22.864 7.124 1.00 65.50 83 LEU A N 1
ATOM 688 C CA . LEU A 1 83 ? 27.722 23.652 6.456 1.00 65.50 83 LEU A CA 1
ATOM 689 C C . LEU A 1 83 ? 28.287 24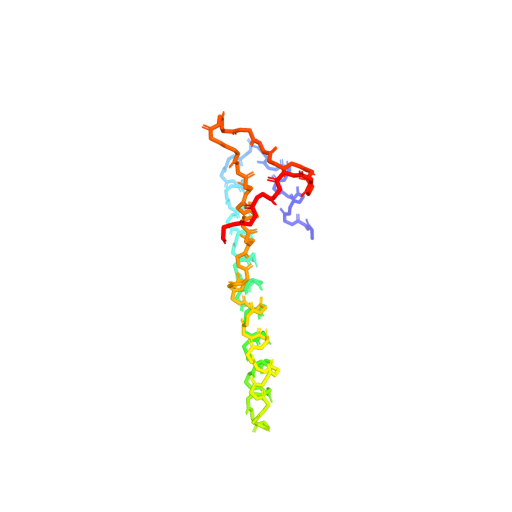.697 5.477 1.00 65.50 83 LEU A C 1
ATOM 691 O O . LEU A 1 83 ? 27.530 25.268 4.698 1.00 65.50 83 LEU A O 1
ATOM 695 N N . GLU A 1 84 ? 29.605 24.917 5.484 1.00 63.22 84 GLU A N 1
ATOM 696 C CA . GLU A 1 84 ? 30.280 25.938 4.677 1.00 63.22 84 GLU A CA 1
ATOM 697 C C . GLU A 1 84 ? 31.362 25.316 3.770 1.00 63.22 84 GLU A C 1
ATOM 699 O O . GLU A 1 84 ? 32.165 24.503 4.242 1.00 63.22 84 GLU A O 1
ATOM 704 N N . PRO A 1 85 ? 31.418 25.688 2.475 1.00 58.75 85 PRO A N 1
ATOM 705 C CA . PRO A 1 85 ? 32.376 25.140 1.509 1.00 58.75 85 PRO A CA 1
ATOM 706 C C . PRO A 1 85 ? 33.839 25.554 1.760 1.00 58.75 85 PRO A C 1
ATOM 708 O O . PRO A 1 85 ? 34.747 24.914 1.230 1.00 58.75 85 PRO A O 1
ATOM 711 N N . ASP A 1 86 ? 34.094 26.549 2.616 1.00 54.47 86 ASP A N 1
ATOM 712 C CA . ASP A 1 86 ? 35.427 27.139 2.838 1.00 54.47 86 ASP A CA 1
ATOM 713 C C . ASP A 1 86 ? 36.391 26.288 3.685 1.00 54.47 86 ASP A C 1
ATOM 715 O O . ASP A 1 86 ? 37.512 26.703 3.982 1.00 54.47 86 ASP A O 1
ATOM 719 N N . LYS A 1 87 ? 36.003 25.062 4.059 1.00 51.19 87 LYS A N 1
ATOM 720 C CA . LYS A 1 87 ? 36.875 24.109 4.775 1.00 51.19 87 LYS A CA 1
ATOM 721 C C . LYS A 1 87 ? 37.167 22.824 4.001 1.00 51.19 87 LYS A C 1
ATOM 723 O O . LYS A 1 87 ? 37.655 21.855 4.581 1.00 51.19 87 LYS A O 1
ATOM 728 N N . LEU A 1 88 ? 36.918 22.800 2.692 1.00 50.78 88 LEU A N 1
ATOM 729 C CA . LEU A 1 88 ? 37.346 21.700 1.827 1.00 50.78 88 LEU A CA 1
ATOM 730 C C . LEU A 1 88 ? 38.862 21.776 1.574 1.00 50.78 88 LEU A C 1
ATOM 732 O O . LEU A 1 88 ? 39.312 22.334 0.575 1.00 50.78 88 LEU A O 1
ATOM 736 N N . LYS A 1 89 ? 39.672 21.164 2.448 1.00 49.22 89 LYS A N 1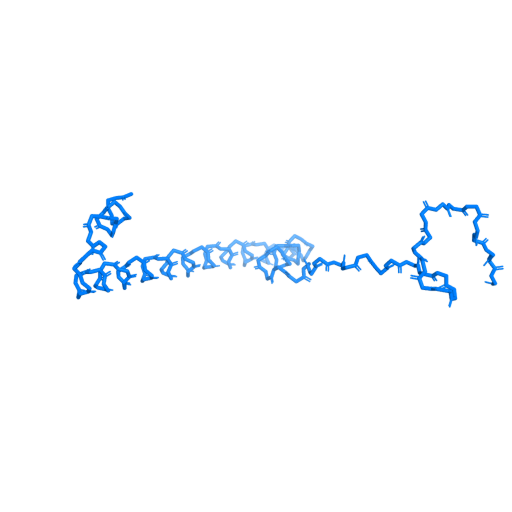
ATOM 737 C CA . LYS A 1 89 ? 41.016 20.732 2.040 1.00 49.22 89 LYS A CA 1
ATOM 738 C C . LYS A 1 89 ? 40.850 19.563 1.070 1.00 49.22 89 LYS A C 1
ATOM 740 O O . LYS A 1 89 ? 40.482 18.467 1.483 1.00 49.22 89 LYS A O 1
ATOM 745 N N . ARG A 1 90 ? 41.092 19.813 -0.220 1.00 45.41 90 ARG A N 1
ATOM 746 C CA . ARG A 1 90 ? 41.316 18.746 -1.202 1.00 45.41 90 ARG A CA 1
ATOM 747 C C . ARG A 1 90 ? 42.608 18.019 -0.821 1.00 45.41 90 ARG A C 1
ATOM 749 O O . ARG A 1 90 ? 43.647 18.668 -0.713 1.00 45.41 90 ARG A O 1
ATOM 756 N N . ILE A 1 91 ? 42.505 16.713 -0.594 1.00 42.66 91 ILE A N 1
ATOM 757 C CA . ILE A 1 91 ? 43.615 15.761 -0.715 1.00 42.66 91 ILE A CA 1
ATOM 758 C C . ILE A 1 91 ? 43.516 15.170 -2.116 1.00 42.66 91 ILE A C 1
ATOM 760 O O . ILE A 1 91 ? 42.366 14.887 -2.529 1.00 42.66 91 ILE A O 1
#

Foldseek 3Di:
DVLVVVLVVCVVPVVVNVVSVVVVVVVVVVVLVVVLVVLVVVLVVCVVVVVPVVSVVSVCVSVVPVDPPPPPQDADPVRHGDPDPVPDPDD

Mean predicted aligned error: 13.12 Å

=== Feature glossary ===
Each block in this record encodes a different view of the same protein. In brief:

Predicted aligned error. PAE(i, j) answers: if I align the predicted and true structures on residue i, how far off (in Å) do I expect residue j to be? A block-diagonal PAE matrix with low values on the blocks and high values off-diagonal is the signature of a multi-domain protein with confidently predicted domains but uncertain inter-domain orientation.

Contact-map, Ramachandran, and PAE plots. Plot images: a contact map (which residues are close in 3D, as an N×N binary image), a Ramachandran scatter (backbone torsion angles, revealing secondary-structure composition at a glance), and — for AlphaFold structures — a PAE heatmap (pairwise prediction confidence).

Backbone torsions (φ/ψ). φ (phi) and ψ (psi) are the two rotatable backbone dihedrals per residue: φ is the C(i-1)–N–Cα–C torsion, ψ is the N–Cα–C–N(i+1) torsion, both in degrees on (−180°, 180°]. α-helical residues cluster near (−60°, −45°); β-strand residues near (−120°, +130°). A Ramachandran plot is simply a scatter of (φ, ψ) for every residue.

Foldseek 3Di. A 3Di character summarizes, for each residue, the relative orientation of the Cα frame of its nearest spatial neighbor. Because it encodes fold topology rather than chemistry, 3Di alignments detect remote structural similarity that sequence alignment misses.

Radius of gyration, Cα contacts, bounding box. Three whole-structure scalars: the radius of gyration (RMS distance of Cα from centroid, in Å), the count of Cα–Cα contacts (pairs closer than 8 Å and separated by more than four residues in sequence — i.e. tertiary, not local, contacts), and the bounding-box dimensions. Together they distinguish compact globular folds from extended fibres or disordered chains.

Sequence. Sequence gives the chain of amino acids in standard one-letter code (A=alanine, C=cysteine, …, Y=tyrosine), read N→C. It is the only feature that is directly encoded by the gene; all structural features are derived from the folded form of this sequence.

mmCIF coordinates. Atomic coordinates in PDBx/mmCIF format — the same representation the Protein Data Bank distributes. Each line of the _atom_site loop places one backbone atom in Cartesian space (units: ångströms, origin: arbitrary).

Secondary structure (3-state, P-SEA). Three-state secondary structure (P-SEA) collapses the eight DSSP classes into helix (a), strand (b), and coil (c). P-SEA assigns these from Cα geometry alone — distances and angles — without requiring backbone oxygens, so it works on any Cα trace.

InterPro / GO / CATH / organism. Functional annotations link the protein to curated databases. InterPro entries identify conserved domains and families by matching the sequence against member-database signatures (Pfam, PROSITE, CDD, …). Gene Ontology (GO) terms describe molecular function, biological process, and cellular component in a controlled vocabulary. CATH places the structure in a hierarchical fold classification (Class/Architecture/Topology/Homologous-superfamily). The organism is the source species.

B-factor. B-factor (Debye–Waller factor) reflects atomic displacement in the crystal lattice. It is an experimental observable (units Å²), not a prediction; low values mean the atom is pinned down, high values mean it moves or is heterogeneous across the crystal.

Rendered structure images. Structure images are PyMOL renders from six orthogonal camera directions. Cartoon representation draws helices as coils and strands as arrows; sticks shows the backbone as bonds; surface shows the s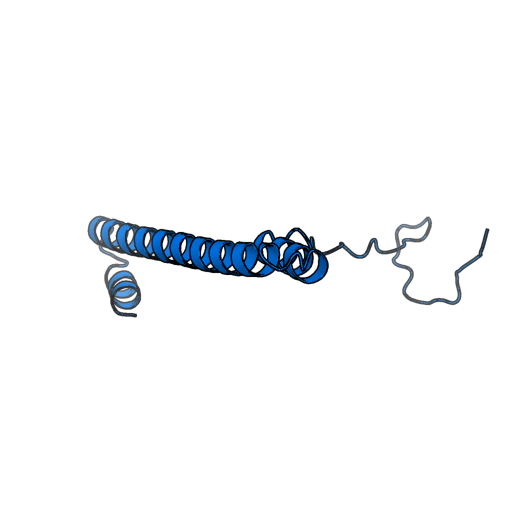olvent-excluded envelope. Rainbow coloring maps sequence position to hue (blue→red, N→C); chain coloring assigns a distinct color per polypeptide.

Solvent-accessible surface area. Solvent-accessible surface area (SASA) is the area in Å² traced out by the centre of a 1.4 Å probe sphere (a water molecule) rolled over the protein's van der Waals surface (Shrake–Rupley / Lee–Richards construction). Buried residues have near-zero SASA; fully exposed residues can exceed 200 Å². The total SASA scales roughly with the number of surface residues.

Secondary structure (8-state, DSSP). The SS8 string is DSSP's per-residue secondary-structure call. α-helix (H) means an i→i+4 H-bond ladder; β-strand (E) means the residue participates in a β-sheet; 3₁₀ (G) and π (I) are tighter and wider helices; T/S are turns/bends; '-' is loop.

pLDDT. For AlphaFold models, the B-factor field carries pLDDT — the model's own estimate of local accuracy on a 0–100 scale. Regions with pLDDT<50 should be treated as essentially unmodeled; they often correspond to intrinsically disordered segments.

Nearest PDB structures. Nearest PDB neighbors are the top structural matches found by Foldseek when searching this structure against the entire Protein Data Bank. Each hit reports a TM-score (0 to 1; >0.5 almost always implies the same fold) and an E-value. These are *structural* homologs — they may share no detectable sequence similarity.